Protein AF-A0A1E3X8H5-F1 (afdb_monomer_lite)

Radius of gyration: 21.09 Å; chains: 1; bounding box: 29×45×57 Å

InterPro domains:
  IPR015813 Pyruvate/Phosphoenolpyruvate kinase-like domain superfamily [SSF51621] (2-71)
  IPR040442 Pyruvate kinase-like domain superfamily [G3DSA:3.20.20.60] (1-75)

Organism: NCBI:txid1872076

Secondary structure (DSSP, 8-state):
--HHHHHHTT-S----TTHHHHHHHHHHHHHHHHHHHHSS-GGGTTTSPPHHHHHHHTTHHHHHHHHHHHHHHH-

pLDDT: mean 94.99, std 5.62, range [56.0, 98.44]

Structure (mmCIF, N/CA/C/O backbone):
data_AF-A0A1E3X8H5-F1
#
_entry.id   AF-A0A1E3X8H5-F1
#
loop_
_atom_site.group_PDB
_atom_site.id
_atom_site.type_symbol
_atom_site.label_atom_id
_atom_site.label_alt_id
_atom_site.label_comp_id
_atom_site.label_asym_id
_atom_site.label_entity_id
_atom_site.label_seq_id
_atom_site.pdbx_PDB_ins_code
_atom_site.Cartn_x
_atom_site.Cartn_y
_atom_site.Cartn_z
_atom_site.occupancy
_atom_site.B_iso_or_equiv
_atom_site.auth_seq_id
_atom_site.auth_comp_id
_atom_site.auth_asym_id
_atom_site.auth_atom_id
_atom_site.pdbx_PDB_model_num
ATOM 1 N N . MET A 1 1 ? 9.694 -3.232 -22.241 1.00 88.00 1 MET A N 1
ATOM 2 C CA . MET A 1 1 ? 9.974 -4.587 -21.741 1.00 88.00 1 MET A CA 1
ATOM 3 C C . MET A 1 1 ? 8.970 -4.945 -20.664 1.00 88.00 1 MET A C 1
ATOM 5 O O . MET A 1 1 ? 9.166 -4.669 -19.486 1.00 88.00 1 MET A O 1
ATOM 9 N N . SER A 1 2 ? 7.843 -5.470 -21.119 1.00 96.19 2 SER A N 1
ATOM 10 C CA . SER A 1 2 ? 6.852 -6.201 -20.348 1.00 96.19 2 SER A CA 1
ATOM 11 C C . SER A 1 2 ? 7.377 -7.596 -20.009 1.00 96.19 2 SER A C 1
ATOM 13 O O . SER A 1 2 ? 8.382 -8.039 -20.563 1.00 96.19 2 SER A O 1
ATOM 15 N N . VAL A 1 3 ? 6.676 -8.298 -19.120 1.00 97.56 3 VAL A N 1
ATOM 16 C CA . VAL A 1 3 ? 6.971 -9.708 -18.822 1.00 97.56 3 VAL A CA 1
ATOM 17 C C . VAL A 1 3 ? 6.926 -10.554 -20.102 1.00 97.56 3 VAL A C 1
ATOM 19 O O . VAL A 1 3 ? 7.841 -11.338 -20.319 1.00 97.56 3 VAL A O 1
ATOM 22 N N . ASN A 1 4 ? 5.958 -10.310 -20.994 1.00 97.69 4 ASN A N 1
ATOM 23 C CA . ASN A 1 4 ? 5.836 -11.024 -22.271 1.00 97.69 4 ASN A CA 1
ATOM 24 C C . ASN A 1 4 ? 7.050 -10.791 -23.184 1.00 97.69 4 ASN A C 1
ATOM 26 O O . ASN A 1 4 ? 7.569 -11.731 -23.765 1.00 97.69 4 ASN A O 1
ATOM 30 N N . GLU A 1 5 ? 7.567 -9.558 -23.256 1.00 98.00 5 GLU A N 1
ATOM 31 C CA . GLU A 1 5 ? 8.781 -9.273 -24.042 1.00 98.00 5 GLU A CA 1
ATOM 32 C C . GLU A 1 5 ? 10.016 -10.006 -23.479 1.00 98.00 5 GLU A C 1
ATOM 34 O O . GLU A 1 5 ? 10.910 -10.366 -24.238 1.00 98.00 5 GLU A O 1
ATOM 39 N N . PHE A 1 6 ? 10.087 -10.240 -22.162 1.00 98.12 6 PHE A N 1
ATOM 40 C CA . PHE A 1 6 ? 11.146 -11.064 -21.565 1.00 98.12 6 PHE A CA 1
ATOM 41 C C . PHE A 1 6 ? 10.929 -12.562 -21.816 1.00 98.12 6 PHE A C 1
ATOM 43 O O . PHE A 1 6 ? 11.895 -13.288 -22.055 1.00 98.12 6 PHE A O 1
ATOM 50 N N . GLU A 1 7 ? 9.683 -13.025 -21.793 1.00 97.81 7 GLU A N 1
ATOM 51 C CA . GLU A 1 7 ? 9.326 -14.408 -22.115 1.00 97.81 7 GLU A CA 1
ATOM 52 C C . GLU A 1 7 ? 9.672 -14.754 -23.571 1.00 97.81 7 GLU A C 1
ATOM 54 O O . GLU A 1 7 ? 10.327 -15.767 -23.814 1.00 97.81 7 GLU A O 1
ATOM 59 N N . ASP A 1 8 ? 9.358 -13.865 -24.520 1.00 98.25 8 ASP A N 1
ATOM 60 C CA . ASP A 1 8 ? 9.692 -14.010 -25.946 1.00 98.25 8 ASP A CA 1
ATOM 61 C C . ASP A 1 8 ? 11.212 -14.125 -26.191 1.00 98.25 8 ASP A C 1
ATOM 63 O O . ASP A 1 8 ? 11.657 -14.717 -27.175 1.00 98.25 8 ASP A O 1
ATOM 67 N N . MET A 1 9 ? 12.031 -13.589 -25.280 1.00 97.62 9 MET A N 1
ATOM 68 C CA . MET A 1 9 ? 13.497 -13.694 -25.304 1.00 97.62 9 MET A CA 1
ATOM 69 C C . MET A 1 9 ? 14.037 -14.961 -24.617 1.00 97.62 9 MET A C 1
ATOM 71 O O . MET A 1 9 ? 15.250 -15.178 -24.605 1.00 97.62 9 MET A O 1
ATOM 75 N N . GLY A 1 10 ? 13.162 -15.793 -24.047 1.00 98.06 10 GLY A N 1
ATOM 76 C CA . GLY A 1 10 ? 13.507 -17.047 -23.379 1.00 98.06 10 GLY A CA 1
ATOM 77 C C . GLY A 1 10 ? 13.780 -16.935 -21.876 1.00 98.06 10 GLY A C 1
ATOM 78 O O . G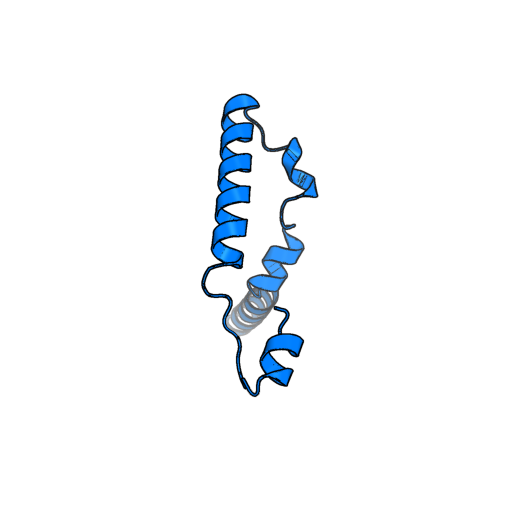LY A 1 10 ? 14.326 -17.874 -21.297 1.00 98.06 10 GLY A O 1
ATOM 79 N N . TYR A 1 11 ? 13.429 -15.823 -21.218 1.00 98.00 11 TYR A N 1
ATOM 80 C CA . TYR A 1 11 ? 13.555 -15.705 -19.760 1.00 98.00 11 TYR A CA 1
ATOM 81 C C . TYR A 1 11 ? 12.360 -16.341 -19.036 1.00 98.00 11 TYR A C 1
ATOM 83 O O . TYR A 1 11 ? 11.210 -16.076 -19.361 1.00 98.00 11 TYR A O 1
ATOM 91 N N . ASN A 1 12 ? 12.625 -17.124 -17.984 1.00 97.69 12 ASN A N 1
ATOM 92 C CA . ASN A 1 12 ? 11.578 -17.783 -17.185 1.00 97.69 12 ASN A CA 1
ATOM 93 C C . ASN A 1 12 ? 11.095 -16.972 -15.969 1.00 97.69 12 ASN A C 1
ATOM 95 O O . ASN A 1 12 ? 10.143 -17.371 -15.303 1.00 97.69 12 ASN A O 1
ATOM 99 N N . MET A 1 13 ? 11.780 -15.881 -15.621 1.00 97.56 13 MET A N 1
ATOM 100 C CA . MET A 1 13 ? 11.449 -15.051 -14.463 1.00 97.56 13 MET A CA 1
ATOM 101 C C . MET A 1 13 ? 11.948 -13.623 -14.673 1.00 97.56 13 MET A C 1
ATOM 103 O O . MET A 1 13 ? 13.077 -13.405 -15.115 1.00 97.56 13 MET A O 1
ATOM 107 N N . THR A 1 14 ? 11.135 -12.648 -14.272 1.00 97.12 14 THR A N 1
ATOM 108 C CA . THR A 1 14 ? 11.498 -11.228 -14.241 1.00 97.12 14 THR A CA 1
ATOM 109 C C . THR A 1 14 ? 11.308 -10.698 -12.828 1.00 97.12 14 THR A C 1
ATOM 111 O O . THR A 1 14 ? 10.260 -10.894 -12.217 1.00 97.12 14 THR A O 1
ATOM 114 N N . LEU A 1 15 ? 12.323 -10.017 -12.298 1.00 96.75 15 LEU A N 1
ATOM 115 C CA . LEU A 1 15 ? 12.266 -9.395 -10.978 1.00 96.75 15 LEU A CA 1
ATOM 116 C C . LEU A 1 15 ? 12.022 -7.890 -11.111 1.00 96.75 15 LEU A C 1
ATOM 118 O O . LEU A 1 15 ? 12.594 -7.235 -11.980 1.00 96.75 15 LEU A O 1
ATOM 122 N N . PHE A 1 16 ? 11.239 -7.336 -10.183 1.00 97.06 16 PHE A N 1
ATOM 123 C CA . PHE A 1 16 ? 11.004 -5.897 -10.024 1.00 97.06 16 PHE A CA 1
ATOM 124 C C . PHE A 1 16 ? 11.487 -5.449 -8.635 1.00 97.06 16 PHE A C 1
ATOM 126 O O . PHE A 1 16 ? 10.668 -5.195 -7.752 1.00 97.06 16 PHE A O 1
ATOM 133 N N . PRO A 1 17 ? 12.813 -5.376 -8.397 1.00 96.88 17 PRO A N 1
ATOM 134 C CA . PRO A 1 17 ? 13.371 -5.489 -7.046 1.00 96.88 17 PRO A CA 1
ATOM 135 C C . PRO A 1 17 ? 12.913 -4.403 -6.071 1.00 96.88 17 PRO A C 1
ATOM 137 O O . PRO A 1 17 ? 12.725 -4.668 -4.891 1.00 96.88 17 PRO A O 1
ATOM 140 N N . LEU A 1 18 ? 12.751 -3.169 -6.556 1.00 97.88 18 LEU A N 1
ATOM 141 C CA . LEU A 1 18 ? 12.447 -2.003 -5.720 1.00 97.88 18 LEU A CA 1
ATOM 142 C C . LEU A 1 18 ? 11.268 -1.183 -6.239 1.00 97.88 18 LEU A C 1
ATOM 144 O O . LEU A 1 18 ? 11.061 -0.065 -5.775 1.00 97.88 18 LEU A O 1
ATOM 148 N N . THR A 1 19 ? 10.506 -1.695 -7.206 1.00 98.12 19 THR A N 1
ATOM 149 C CA . THR A 1 19 ? 9.443 -0.913 -7.853 1.00 98.12 19 THR A CA 1
ATOM 150 C C . THR A 1 19 ? 8.409 -0.449 -6.830 1.00 98.12 19 THR A C 1
ATOM 152 O O . THR A 1 19 ? 8.194 0.752 -6.689 1.00 98.12 19 THR A O 1
ATOM 155 N N . ALA A 1 20 ? 7.858 -1.373 -6.036 1.00 97.69 20 ALA A N 1
ATOM 156 C CA . ALA A 1 20 ? 6.887 -1.040 -4.992 1.00 97.69 20 ALA A CA 1
ATOM 157 C C . ALA A 1 20 ? 7.484 -0.128 -3.907 1.00 97.69 20 ALA A C 1
ATOM 159 O O . ALA A 1 20 ? 6.863 0.853 -3.507 1.00 97.69 20 ALA A O 1
ATOM 160 N N . PHE A 1 21 ? 8.721 -0.399 -3.480 1.00 98.12 21 PHE A N 1
ATOM 161 C CA . PHE A 1 21 ? 9.392 0.405 -2.459 1.00 98.12 21 PHE A CA 1
ATOM 162 C C . PHE A 1 21 ? 9.602 1.859 -2.908 1.00 98.12 21 PHE A C 1
ATOM 164 O O . PHE A 1 21 ? 9.353 2.786 -2.143 1.00 98.12 21 PHE A O 1
ATOM 171 N N . ARG A 1 22 ? 10.005 2.083 -4.165 1.00 98.44 22 ARG A N 1
ATOM 172 C CA . ARG A 1 22 ? 10.173 3.433 -4.728 1.00 98.44 22 ARG A CA 1
ATOM 173 C C . ARG A 1 22 ? 8.847 4.183 -4.841 1.00 98.44 22 ARG A C 1
ATOM 175 O O . ARG A 1 22 ? 8.817 5.373 -4.543 1.00 98.44 22 ARG A O 1
ATOM 182 N N . VAL A 1 23 ? 7.773 3.494 -5.232 1.00 98.00 23 VAL A N 1
ATOM 183 C CA . VAL A 1 23 ? 6.418 4.072 -5.267 1.00 98.00 23 VAL A CA 1
ATOM 184 C C . VAL A 1 23 ? 5.986 4.487 -3.859 1.00 98.00 23 VAL A C 1
ATOM 186 O O . VAL A 1 23 ? 5.631 5.643 -3.651 1.00 98.00 23 VAL A O 1
ATOM 189 N N . MET A 1 24 ? 6.129 3.595 -2.875 1.00 97.25 24 MET A N 1
ATOM 190 C CA . MET A 1 24 ? 5.813 3.877 -1.472 1.00 97.25 24 MET A CA 1
ATOM 191 C C . MET A 1 24 ? 6.590 5.087 -0.938 1.00 97.25 24 MET A C 1
ATOM 193 O O . MET A 1 24 ? 5.995 5.983 -0.346 1.00 97.25 24 MET A O 1
ATOM 197 N N . LEU A 1 25 ? 7.909 5.145 -1.158 1.00 98.12 25 LEU A N 1
ATOM 198 C CA . LEU A 1 25 ? 8.730 6.265 -0.688 1.00 98.12 25 LEU A CA 1
ATOM 199 C C . LEU A 1 25 ? 8.264 7.611 -1.254 1.00 98.12 25 LEU A C 1
ATOM 201 O O . LEU A 1 25 ? 8.291 8.610 -0.537 1.00 98.12 25 LEU A O 1
ATOM 205 N N . LYS A 1 26 ? 7.829 7.643 -2.519 1.00 97.44 26 LYS A N 1
ATOM 206 C CA . LYS A 1 26 ? 7.299 8.859 -3.142 1.00 97.44 26 LYS A CA 1
ATOM 207 C C . LYS A 1 26 ? 5.991 9.299 -2.476 1.00 97.44 26 LYS A C 1
ATOM 209 O O . LYS A 1 26 ? 5.906 10.447 -2.050 1.00 97.44 26 LYS A O 1
ATOM 214 N N . SER A 1 27 ? 5.037 8.383 -2.300 1.00 95.25 27 SER A N 1
ATOM 215 C CA . SER A 1 27 ? 3.768 8.656 -1.609 1.00 95.25 27 SER A CA 1
ATOM 216 C C . SER A 1 27 ? 3.980 9.140 -0.171 1.00 95.25 27 SER A C 1
ATOM 218 O O . SER A 1 27 ? 3.354 10.105 0.255 1.00 95.25 27 SER A O 1
ATOM 220 N N . VAL A 1 28 ? 4.910 8.523 0.567 1.00 96.06 28 VAL A N 1
ATOM 221 C CA . VAL A 1 28 ? 5.255 8.933 1.939 1.00 96.06 28 VAL A CA 1
ATOM 222 C C . VAL A 1 28 ? 5.848 10.342 1.968 1.00 96.06 28 VAL A C 1
ATOM 224 O O . VAL A 1 28 ? 5.463 11.146 2.815 1.00 96.06 28 VAL A O 1
ATOM 227 N N . ALA A 1 29 ? 6.767 10.664 1.054 1.00 97.38 29 ALA A N 1
ATOM 228 C CA . ALA A 1 29 ? 7.359 11.997 0.988 1.00 97.38 29 ALA A CA 1
ATOM 229 C C . ALA A 1 29 ? 6.298 13.076 0.718 1.00 97.38 29 ALA A C 1
ATOM 231 O O . ALA A 1 29 ? 6.261 14.084 1.425 1.00 97.38 29 ALA A O 1
ATOM 232 N N . ASP A 1 30 ? 5.407 12.839 -0.248 1.00 94.19 30 ASP A N 1
ATOM 233 C CA . ASP A 1 30 ? 4.342 13.780 -0.606 1.00 94.19 30 ASP A CA 1
ATOM 234 C C . ASP A 1 30 ? 3.341 13.956 0.552 1.00 94.19 30 ASP A C 1
ATOM 236 O O . ASP A 1 30 ? 2.985 15.088 0.899 1.00 94.19 30 ASP A O 1
ATOM 240 N N . ALA A 1 31 ? 2.976 12.858 1.227 1.00 95.00 31 ALA A N 1
ATOM 241 C CA . ALA A 1 31 ? 2.126 12.880 2.414 1.00 95.00 31 ALA A CA 1
ATOM 242 C C . ALA A 1 31 ? 2.719 13.726 3.545 1.00 95.00 31 ALA A C 1
ATOM 244 O O . ALA A 1 31 ? 2.060 14.623 4.072 1.00 95.00 31 ALA A O 1
ATOM 245 N N . LEU A 1 32 ? 3.988 13.493 3.887 1.00 96.56 32 LEU A N 1
ATOM 246 C CA . LEU A 1 32 ? 4.676 14.227 4.949 1.00 96.56 32 LEU A CA 1
ATOM 247 C C . LEU A 1 32 ? 4.849 15.713 4.616 1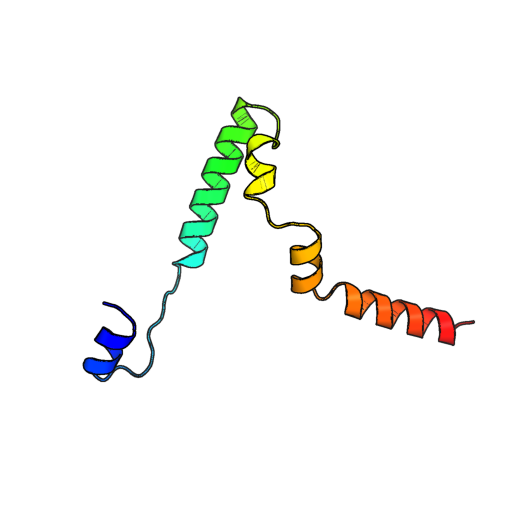.00 96.56 32 LEU A C 1
ATOM 249 O O . LEU A 1 32 ? 4.679 16.563 5.492 1.00 96.56 32 LEU A O 1
ATOM 253 N N . SER A 1 33 ? 5.165 16.047 3.362 1.00 96.50 33 SER A N 1
ATOM 254 C CA . SER A 1 33 ? 5.265 17.438 2.916 1.00 96.50 33 SER A CA 1
ATOM 255 C C . SER A 1 33 ? 3.940 18.181 3.066 1.00 96.50 33 SER A C 1
ATOM 257 O O . SER A 1 33 ? 3.934 19.300 3.578 1.00 96.50 33 SER A O 1
ATOM 259 N N . LYS A 1 34 ? 2.822 17.561 2.676 1.00 95.81 34 LYS A N 1
ATOM 260 C CA . LYS A 1 34 ? 1.495 18.174 2.792 1.00 95.81 34 LYS A CA 1
ATOM 261 C C . LYS A 1 34 ? 1.040 18.273 4.245 1.00 95.81 34 LYS A C 1
ATOM 263 O O . LYS A 1 34 ? 0.629 19.347 4.666 1.00 95.81 34 LYS A O 1
ATOM 268 N N . LEU A 1 35 ? 1.236 17.220 5.044 1.00 96.88 35 LEU A N 1
ATOM 269 C CA . LEU A 1 35 ? 0.962 17.232 6.487 1.00 96.88 35 LEU A CA 1
ATOM 270 C C . LEU A 1 35 ? 1.702 18.365 7.204 1.00 96.88 35 LEU A C 1
ATOM 272 O O . LEU A 1 35 ? 1.133 19.025 8.068 1.00 96.88 35 LEU A O 1
ATOM 276 N N . LYS A 1 36 ? 2.960 18.624 6.829 1.00 97.69 36 LYS A N 1
ATOM 277 C CA . LYS A 1 36 ? 3.749 19.724 7.397 1.00 97.69 36 LYS A CA 1
ATOM 278 C C . LYS A 1 36 ? 3.158 21.105 7.088 1.00 97.69 36 LYS A C 1
ATOM 280 O O . LYS A 1 36 ? 3.313 22.010 7.903 1.00 97.69 36 LYS A O 1
ATOM 285 N N . VAL A 1 37 ? 2.553 21.282 5.914 1.00 97.69 37 VAL A N 1
ATOM 286 C CA . VAL A 1 37 ? 1.989 22.564 5.461 1.00 97.69 37 VAL A CA 1
ATOM 287 C C . VAL A 1 37 ? 0.562 22.759 5.973 1.00 97.69 37 VAL A C 1
ATOM 289 O O . VAL A 1 37 ? 0.238 23.829 6.475 1.00 97.69 37 VAL A O 1
ATOM 292 N N . GLU A 1 38 ? -0.280 21.735 5.849 1.00 97.25 38 GLU A N 1
ATOM 293 C CA . GLU A 1 38 ? -1.719 21.806 6.126 1.00 97.25 38 GLU A CA 1
ATOM 294 C C . GLU A 1 38 ? -2.058 21.475 7.585 1.00 97.25 38 GLU A C 1
ATOM 296 O O . GLU A 1 38 ? -3.100 21.886 8.087 1.00 97.25 38 GLU A O 1
ATOM 301 N N . GLY A 1 39 ? -1.189 20.740 8.286 1.00 97.69 39 GLY A N 1
ATOM 302 C CA . GLY A 1 39 ? -1.409 20.336 9.677 1.00 97.69 39 GLY A CA 1
ATOM 303 C C . GLY A 1 39 ? -2.505 19.281 9.868 1.00 97.69 39 GLY A C 1
ATOM 304 O O . GLY A 1 39 ? -2.855 18.980 11.007 1.00 97.69 39 GLY A O 1
ATOM 305 N N . THR A 1 40 ? -3.045 18.714 8.785 1.00 97.19 40 THR A N 1
ATOM 306 C CA . THR A 1 40 ? -4.111 17.702 8.801 1.00 97.19 40 THR A CA 1
ATOM 307 C C . THR A 1 40 ? -3.977 16.727 7.630 1.00 97.19 40 THR A C 1
ATOM 309 O O . THR A 1 40 ? -3.394 17.055 6.598 1.00 97.19 40 THR A O 1
ATOM 312 N N . GLN A 1 41 ? -4.516 15.517 7.789 1.00 94.88 41 GLN A N 1
ATOM 313 C CA . GLN A 1 41 ? -4.537 14.460 6.774 1.00 94.88 41 GLN A CA 1
ATOM 314 C C . GLN A 1 41 ? -5.785 14.460 5.880 1.00 94.88 41 GLN A C 1
ATOM 316 O O . GLN A 1 41 ? -5.905 13.569 5.044 1.00 94.88 41 GLN A O 1
ATOM 321 N N . GLU A 1 42 ? -6.733 15.388 6.063 1.00 95.69 42 GLU A N 1
ATOM 322 C CA . GLU A 1 42 ? -8.039 15.388 5.371 1.00 95.69 42 GLU A CA 1
ATOM 323 C C . GLU A 1 42 ? -7.931 15.154 3.861 1.00 95.69 42 GLU A C 1
ATOM 325 O O . GLU A 1 42 ? -8.687 14.372 3.289 1.00 95.69 42 GLU A O 1
ATOM 330 N N . ALA A 1 43 ? -6.937 15.763 3.222 1.00 91.62 43 ALA A N 1
ATOM 331 C CA . ALA A 1 43 ? -6.748 15.661 1.786 1.00 91.62 43 ALA A CA 1
ATOM 332 C C . ALA A 1 43 ? -6.176 14.312 1.298 1.00 91.62 43 ALA A C 1
ATOM 334 O O . ALA A 1 43 ? -5.965 14.168 0.098 1.00 91.62 43 ALA A O 1
ATOM 335 N N . PHE A 1 44 ? -5.905 13.359 2.197 1.00 91.62 44 PHE A N 1
ATOM 336 C CA . PHE A 1 44 ? -5.439 12.003 1.883 1.00 91.62 44 PHE A CA 1
ATOM 337 C C . PHE A 1 44 ? -6.473 10.916 2.172 1.00 91.62 44 PHE A C 1
ATOM 339 O O . PHE A 1 44 ? -6.212 9.763 1.856 1.00 91.62 44 PHE A O 1
ATOM 346 N N . ILE A 1 45 ? -7.629 11.237 2.765 1.00 93.06 45 ILE A N 1
ATOM 347 C CA . ILE A 1 45 ? -8.588 10.219 3.232 1.00 93.06 45 ILE A CA 1
ATOM 348 C C . ILE A 1 45 ? -8.993 9.240 2.120 1.00 93.06 45 ILE A C 1
ATOM 350 O O . ILE A 1 45 ? -9.022 8.039 2.366 1.00 93.06 45 ILE A O 1
ATOM 354 N N . GLU A 1 46 ? -9.221 9.736 0.904 1.00 93.06 46 GLU A N 1
ATOM 355 C CA . GLU A 1 46 ? -9.593 8.911 -0.258 1.00 93.06 46 GLU A CA 1
ATOM 356 C C . GLU A 1 46 ? -8.416 8.111 -0.852 1.00 93.06 46 GLU A C 1
ATOM 358 O O . GLU A 1 46 ? -8.623 7.144 -1.577 1.00 93.06 46 GLU A O 1
ATOM 363 N N . GLU A 1 47 ? -7.173 8.508 -0.564 1.00 90.75 47 GLU A N 1
ATOM 364 C CA . GLU A 1 47 ? -5.953 7.838 -1.045 1.00 90.75 47 GLU A CA 1
ATOM 365 C C . GLU A 1 47 ? -5.395 6.834 -0.023 1.00 90.75 47 GLU A C 1
ATOM 367 O O . GLU A 1 47 ? -4.516 6.027 -0.337 1.00 90.75 47 GLU A O 1
ATOM 372 N N . MET A 1 48 ? -5.871 6.895 1.221 1.00 94.12 48 MET A N 1
ATOM 373 C CA . MET A 1 48 ? -5.432 6.022 2.298 1.00 94.12 48 MET A CA 1
ATOM 374 C C . MET A 1 48 ? -6.124 4.664 2.225 1.00 94.12 48 MET A C 1
ATOM 376 O O . MET A 1 48 ? -7.327 4.562 2.002 1.00 94.12 48 MET A O 1
ATOM 380 N N . MET A 1 49 ? -5.363 3.615 2.540 1.00 96.00 49 MET A N 1
ATOM 381 C CA . MET A 1 49 ? -5.933 2.307 2.849 1.00 96.00 49 MET A CA 1
ATOM 382 C C . MET A 1 49 ? -6.961 2.445 3.976 1.00 96.00 49 MET A C 1
ATOM 384 O O . MET A 1 49 ? -6.677 2.996 5.046 1.00 96.00 49 MET A O 1
ATOM 388 N N . THR A 1 50 ? -8.154 1.913 3.747 1.00 96.69 50 THR A N 1
ATOM 389 C CA . THR A 1 50 ? -9.226 1.898 4.733 1.00 96.69 50 THR A CA 1
ATOM 390 C C . THR A 1 50 ? -8.893 0.955 5.888 1.00 96.69 50 THR A C 1
ATOM 392 O O . THR A 1 50 ? -8.117 0.004 5.774 1.00 96.69 50 THR A O 1
ATOM 395 N N . ARG A 1 51 ? -9.548 1.163 7.035 1.00 96.12 51 ARG A N 1
ATOM 396 C CA . ARG A 1 51 ? -9.405 0.256 8.189 1.00 96.12 51 ARG A CA 1
ATOM 397 C C . ARG A 1 51 ? -9.825 -1.175 7.861 1.00 96.12 51 ARG A C 1
ATOM 399 O O . ARG A 1 51 ? -9.239 -2.104 8.401 1.00 96.12 51 ARG A O 1
ATOM 406 N N . LYS A 1 52 ? -10.831 -1.338 6.997 1.00 96.12 52 LYS A N 1
ATOM 407 C CA . LYS A 1 52 ? -11.323 -2.650 6.578 1.00 96.12 52 LYS A CA 1
ATOM 408 C C . LYS A 1 52 ? -10.259 -3.396 5.771 1.00 96.12 52 LYS A C 1
ATOM 410 O O . LYS A 1 52 ? -9.921 -4.513 6.136 1.00 96.12 52 LYS A O 1
ATOM 415 N N . GLU A 1 53 ? -9.683 -2.754 4.757 1.00 96.75 53 GLU A N 1
ATOM 416 C CA . GLU A 1 53 ? -8.592 -3.338 3.961 1.00 96.75 53 GLU A CA 1
ATOM 417 C C . GLU A 1 53 ? -7.386 -3.693 4.841 1.00 96.75 53 GLU A C 1
ATOM 419 O O . GLU A 1 53 ? -6.813 -4.772 4.705 1.00 96.75 53 GLU A O 1
ATOM 424 N N . LEU A 1 54 ? -7.037 -2.831 5.806 1.00 96.69 54 LEU A N 1
ATOM 425 C CA . LEU A 1 54 ? -5.976 -3.133 6.767 1.00 96.69 54 LEU A CA 1
ATOM 426 C C . LEU A 1 54 ? -6.289 -4.390 7.595 1.00 96.69 54 LEU A C 1
ATOM 428 O O . LEU A 1 54 ? -5.403 -5.217 7.794 1.00 96.69 54 LEU A O 1
ATOM 432 N N . TYR A 1 55 ? -7.524 -4.539 8.083 1.00 96.56 55 TYR A N 1
ATOM 433 C CA . TYR A 1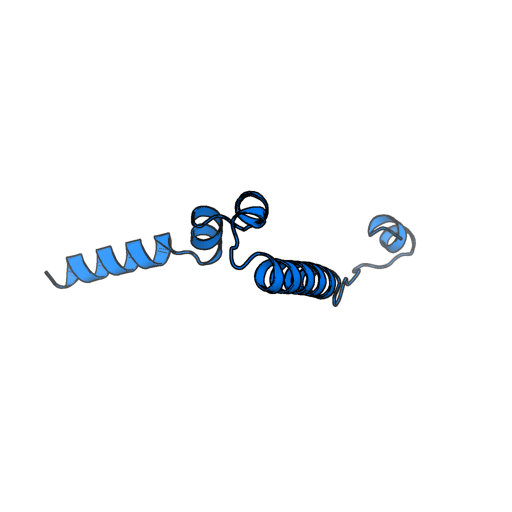 55 ? -7.947 -5.704 8.867 1.00 96.56 55 TYR A CA 1
ATOM 434 C C . TYR A 1 55 ? -7.914 -7.003 8.071 1.00 96.56 55 TYR A C 1
ATOM 436 O O . TYR A 1 55 ? -7.486 -8.022 8.612 1.00 96.56 55 TYR A O 1
ATOM 444 N N . GLU A 1 56 ? -8.293 -6.953 6.798 1.00 96.44 56 GLU A N 1
ATOM 445 C CA . GLU A 1 56 ? -8.179 -8.090 5.885 1.00 96.44 56 GLU A CA 1
ATOM 446 C C . GLU A 1 56 ? -6.706 -8.483 5.678 1.00 96.44 56 GLU A C 1
ATOM 448 O O . GLU A 1 56 ? -6.364 -9.658 5.784 1.00 96.44 56 GLU A O 1
ATOM 453 N N . ILE A 1 57 ? -5.808 -7.508 5.478 1.00 96.69 57 ILE A N 1
ATOM 454 C CA . ILE A 1 57 ? -4.370 -7.762 5.271 1.00 96.69 57 ILE A CA 1
ATOM 455 C C . ILE A 1 57 ? -3.709 -8.398 6.497 1.00 96.69 57 ILE A C 1
ATOM 457 O O . ILE A 1 57 ? -2.879 -9.295 6.351 1.00 96.69 57 ILE A O 1
ATOM 461 N N . ILE A 1 58 ? -4.038 -7.928 7.703 1.00 96.19 58 ILE A N 1
ATOM 462 C CA . ILE A 1 58 ? -3.421 -8.433 8.941 1.00 96.19 58 ILE A CA 1
ATOM 463 C C . ILE A 1 58 ? -4.155 -9.646 9.532 1.00 96.19 58 ILE A C 1
ATOM 465 O O . ILE A 1 58 ? -3.789 -10.088 10.620 1.00 96.19 58 ILE A O 1
ATOM 469 N N . GLY A 1 59 ? -5.189 -10.165 8.855 1.00 95.94 59 GLY A N 1
ATOM 470 C CA . GLY A 1 59 ? -5.969 -11.318 9.316 1.00 95.94 59 GLY A CA 1
ATOM 471 C C . GLY A 1 59 ? -6.681 -11.069 10.647 1.00 95.94 59 GLY A C 1
ATOM 472 O O . GLY A 1 59 ? -6.746 -11.953 11.498 1.00 95.94 59 GLY A O 1
ATOM 473 N N . TYR A 1 60 ? -7.167 -9.846 10.880 1.00 96.06 60 TYR A N 1
ATOM 474 C CA . TYR A 1 60 ? -7.677 -9.430 12.192 1.00 96.06 60 TYR A CA 1
ATOM 475 C C . TYR A 1 60 ? -8.832 -10.314 12.698 1.00 96.06 60 TYR A C 1
ATOM 477 O O . TYR A 1 60 ? -8.885 -10.642 13.884 1.00 96.06 60 TYR A O 1
ATOM 485 N N . GLU A 1 61 ? -9.736 -10.727 11.805 1.00 93.25 61 GLU A N 1
ATOM 486 C CA . GLU A 1 61 ? -10.888 -11.573 12.150 1.00 93.25 61 GLU A CA 1
ATOM 487 C C . GLU A 1 61 ? -10.469 -12.966 12.645 1.00 93.25 61 GLU A C 1
ATOM 489 O O . GLU A 1 61 ? -11.083 -13.498 13.573 1.00 93.25 61 GLU A O 1
ATOM 494 N N . ASP A 1 62 ? -9.378 -13.520 12.109 1.00 95.06 62 ASP A N 1
ATOM 495 C CA . ASP A 1 62 ? -8.860 -14.830 12.516 1.00 95.06 62 ASP A CA 1
ATOM 496 C C . ASP A 1 62 ? -8.406 -14.803 13.981 1.00 95.06 62 ASP A C 1
ATOM 498 O O . ASP A 1 62 ? -8.715 -15.703 14.771 1.00 95.06 62 ASP A O 1
ATOM 502 N N . TYR A 1 63 ? -7.714 -13.731 14.377 1.00 94.06 63 TYR A N 1
ATOM 503 C CA . TYR A 1 63 ? -7.308 -13.522 15.765 1.00 94.06 63 TYR A CA 1
ATOM 504 C C . TYR A 1 63 ? -8.516 -13.364 16.693 1.00 94.06 63 TYR A C 1
ATOM 506 O O . TYR A 1 63 ? -8.526 -13.924 17.792 1.00 94.06 63 TYR A O 1
ATOM 514 N N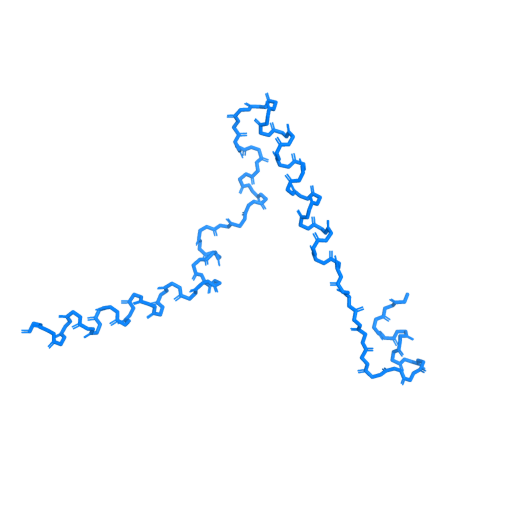 . GLU A 1 64 ? -9.548 -12.645 16.252 1.00 93.56 64 GLU A N 1
ATOM 515 C CA . GLU A 1 64 ? -10.774 -12.456 17.027 1.00 93.56 64 GLU A CA 1
ATOM 516 C C . GLU A 1 64 ? -11.526 -13.785 17.240 1.00 93.56 64 GLU A C 1
ATOM 518 O O . GLU A 1 64 ? -12.046 -14.053 18.328 1.00 93.56 64 GLU A O 1
ATOM 523 N N . GLU A 1 65 ? -11.565 -14.660 16.229 1.00 94.69 65 GLU A N 1
ATOM 524 C CA . GLU A 1 65 ? -12.184 -15.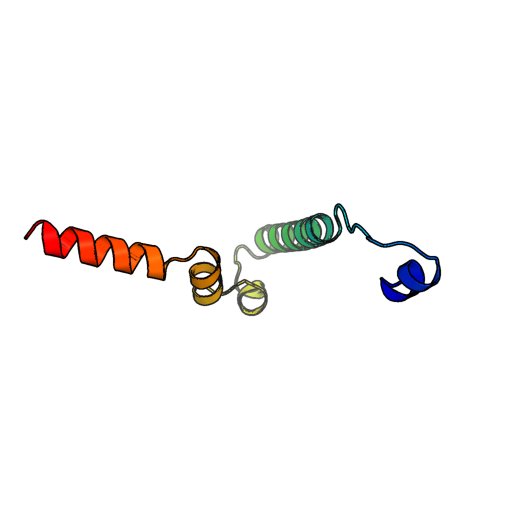982 16.344 1.00 94.69 65 GLU A CA 1
ATOM 525 C C . GLU A 1 65 ? -11.425 -16.882 17.331 1.00 94.69 65 GLU A C 1
ATOM 527 O O . GLU A 1 65 ? -12.039 -17.574 18.156 1.00 94.69 65 GLU A O 1
ATOM 532 N N . ILE A 1 66 ? -10.089 -16.859 17.279 1.00 95.25 66 ILE A N 1
ATOM 533 C CA . ILE A 1 66 ? -9.229 -17.592 18.215 1.00 95.25 66 ILE A CA 1
ATOM 534 C C . ILE A 1 66 ? -9.494 -17.129 19.650 1.00 95.25 66 ILE A C 1
ATOM 536 O O . ILE A 1 66 ? -9.725 -17.968 20.527 1.00 95.25 66 ILE A O 1
ATOM 540 N N . ASP A 1 67 ? -9.525 -15.818 19.891 1.00 94.62 67 ASP A N 1
ATOM 541 C CA . ASP A 1 67 ? -9.753 -15.258 21.225 1.00 94.62 67 ASP A CA 1
ATOM 542 C C . ASP A 1 67 ? -11.135 -15.651 21.777 1.00 94.62 67 ASP A C 1
ATOM 544 O O . ASP A 1 67 ? -11.259 -16.161 22.896 1.00 94.62 67 ASP A O 1
ATOM 548 N N . LYS A 1 68 ? -12.180 -15.569 20.941 1.00 94.62 68 LYS A N 1
ATOM 549 C CA . LYS A 1 68 ? -13.534 -16.037 21.287 1.00 94.62 68 LYS A CA 1
ATOM 550 C C . LYS A 1 68 ? -13.555 -17.522 21.660 1.00 94.62 68 LYS A C 1
ATOM 552 O O . LYS A 1 68 ? -14.253 -17.905 22.603 1.00 94.62 68 LYS A O 1
ATOM 557 N N . LYS A 1 69 ? -12.817 -18.377 20.940 1.00 94.69 69 LYS A N 1
ATOM 558 C CA . LYS A 1 69 ? -12.709 -19.817 21.248 1.00 94.69 69 LYS A CA 1
ATOM 559 C C . LYS A 1 69 ? -12.000 -20.057 22.581 1.00 94.69 69 LYS A C 1
ATOM 561 O O . LYS A 1 69 ? -12.451 -20.905 23.349 1.00 94.69 69 LYS A O 1
ATOM 566 N N . ILE A 1 70 ? -10.922 -19.326 22.864 1.00 94.25 70 ILE A N 1
ATOM 567 C CA . ILE A 1 70 ? -10.167 -19.442 24.120 1.00 94.25 70 ILE A CA 1
ATOM 568 C C . ILE A 1 70 ? -11.027 -18.979 25.301 1.00 94.25 70 ILE A C 1
ATOM 570 O O . ILE A 1 70 ? -11.192 -19.727 26.263 1.00 94.25 70 ILE A O 1
ATOM 574 N N . SER A 1 71 ? -11.658 -17.808 25.198 1.00 93.31 71 SER A N 1
ATOM 575 C CA . SER A 1 71 ? -12.538 -17.256 26.237 1.00 93.31 71 SER A CA 1
ATOM 576 C C . SER A 1 71 ? -13.684 -18.209 26.605 1.00 93.31 71 SER A C 1
ATOM 578 O O . SER A 1 71 ? -13.988 -18.402 27.782 1.00 93.31 71 SER A O 1
ATOM 580 N N . LYS A 1 72 ? -14.281 -18.877 25.607 1.00 89.12 72 LYS A N 1
ATOM 581 C CA . LYS A 1 72 ? -15.339 -19.881 25.817 1.00 89.12 72 LYS A CA 1
ATOM 582 C C . LYS A 1 72 ? -14.859 -21.180 26.466 1.00 89.12 72 LYS A C 1
ATOM 584 O O . LYS A 1 72 ? -15.681 -21.857 27.060 1.00 89.12 72 LYS A O 1
ATOM 589 N N . LYS A 1 73 ? -13.583 -21.554 26.322 1.00 81.06 73 LYS A N 1
ATOM 590 C CA . LYS A 1 73 ? -13.009 -22.765 26.942 1.00 81.06 73 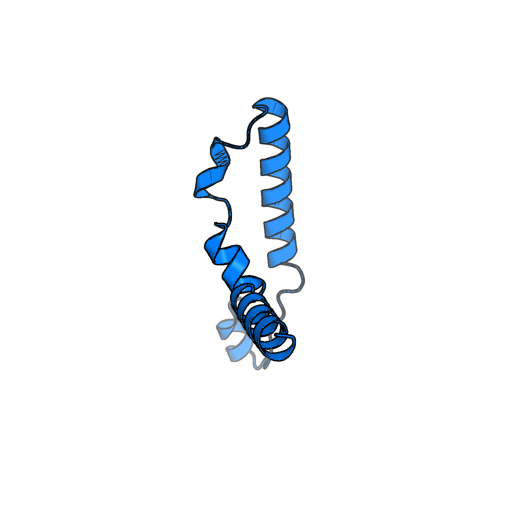LYS A CA 1
ATOM 591 C C . LYS A 1 73 ? -12.591 -22.558 28.400 1.00 81.06 73 LYS A C 1
ATOM 593 O O . LYS A 1 73 ? -12.418 -23.540 29.112 1.00 81.06 73 LYS A O 1
ATOM 598 N N . ILE A 1 74 ? -12.346 -21.310 28.799 1.00 79.06 74 ILE A N 1
ATOM 599 C CA . ILE A 1 74 ? -11.897 -20.944 30.153 1.00 79.06 74 ILE A CA 1
ATOM 600 C C . ILE A 1 74 ? -13.092 -20.654 31.085 1.00 79.06 74 ILE A C 1
ATOM 602 O O . ILE A 1 74 ? -12.935 -20.692 32.304 1.00 79.06 74 ILE A O 1
ATOM 606 N N . LYS A 1 75 ? -14.279 -20.386 30.525 1.00 56.00 75 LYS A N 1
ATOM 607 C CA . LYS A 1 75 ? -15.557 -20.365 31.253 1.00 56.00 75 LYS A CA 1
ATOM 608 C C . LYS A 1 75 ? -16.144 -21.763 31.382 1.00 56.00 75 LYS A C 1
ATOM 610 O O . LYS A 1 75 ? -16.773 -22.005 32.433 1.00 56.00 75 LYS A O 1
#

Foldseek 3Di:
DPPVVVVVVPDPDDDPDCPVVVVVVVVVVVQVVVCVVVVDNVVCPVVDDDPVNVCVVVVVVVVVVVVVVVVVVVD

Sequence (75 aa):
MSVNEFEDMGYNMTLFPLTAFRVMLKSVADALSKLKVEGTQEAFIEEMMTRKELYEIIGYEDYEEIDKKISKKIK